Protein AF-A0ABD7RRU5-F1 (afdb_monomer_lite)

Sequence (167 aa):
MVRRRTTARHHHCAGQGCRAPRADAMKLEQVRALLPEQIQEIAEAIGLPATQRLVQELGGTTWPVSKGVRRLGIIRHEALKEVIGETAAQIMAERWGNETLYIAKCDAPLRRLRDLEIHRQFEQAVREGVSANTVVSELARAYKLSDRWVWVILKQPLDTSTGDLFS

InterPro domains:
  IPR009057 Homedomain-like superfamily [SSF46689] (35-156)
  IPR014875 Mor transcription activator [PF08765] (54-156)

Secondary structure (DSSP, 8-state):
----------------------GGG--GGGGGGGS-HHHHHHHHHH-HHHHHHHHHHHTTEEEE---S-SHHHHHHHHHHHHHH-HHHHHHHHHHHTT-EEEE---HHHHHHHHHHHHHHHHHHHHHTT--HHHHHHHHHHHHT--HHHHHHHHHS-----------

Radius of gyration: 22.95 Å; chains: 1; bounding box: 51×51×84 Å

Structure (mmCIF, N/CA/C/O backbone):
data_AF-A0ABD7RRU5-F1
#
_entry.id   AF-A0ABD7RRU5-F1
#
loop_
_atom_site.group_PDB
_atom_site.id
_atom_site.type_symbol
_atom_site.label_atom_id
_atom_site.label_alt_id
_atom_site.label_comp_id
_atom_site.label_asym_id
_atom_site.label_entity_id
_atom_site.label_seq_id
_atom_site.pdbx_PDB_ins_code
_atom_site.Cartn_x
_atom_site.Cartn_y
_atom_site.Cartn_z
_atom_site.occupancy
_atom_site.B_iso_or_equiv
_atom_site.auth_seq_id
_atom_site.auth_comp_id
_atom_site.auth_asym_id
_atom_site.auth_atom_id
_atom_site.pdbx_PDB_model_num
ATOM 1 N N . MET A 1 1 ? -33.162 28.172 53.593 1.00 40.00 1 MET A N 1
ATOM 2 C CA . MET A 1 1 ? -32.967 26.852 52.953 1.00 40.00 1 MET A CA 1
ATOM 3 C C . MET A 1 1 ? -33.211 27.004 51.451 1.00 40.00 1 MET A C 1
ATOM 5 O O . MET A 1 1 ? -34.334 26.858 51.000 1.00 40.00 1 MET A O 1
ATOM 9 N N . VAL A 1 2 ? -32.192 27.404 50.682 1.00 37.09 2 VAL A N 1
ATOM 10 C CA . VAL A 1 2 ? -32.310 27.638 49.228 1.00 37.09 2 VAL A CA 1
ATOM 11 C C . VAL A 1 2 ? -31.345 26.689 48.530 1.00 37.09 2 VAL A C 1
ATOM 13 O O . VAL A 1 2 ? -30.127 26.834 48.631 1.00 37.09 2 VAL A O 1
ATOM 16 N N . ARG A 1 3 ? -31.902 25.653 47.894 1.00 32.94 3 ARG A N 1
ATOM 17 C CA . ARG A 1 3 ? -31.150 24.635 47.155 1.00 32.94 3 ARG A CA 1
ATOM 18 C C . ARG A 1 3 ? -30.558 25.272 45.897 1.00 32.94 3 ARG A C 1
ATOM 20 O O . ARG A 1 3 ? -31.293 25.658 44.992 1.00 32.94 3 ARG A O 1
ATOM 27 N N . ARG A 1 4 ? -29.229 25.374 45.849 1.00 31.41 4 ARG A N 1
ATOM 28 C CA . ARG A 1 4 ? -28.479 25.739 44.641 1.00 31.41 4 ARG A CA 1
ATOM 29 C C . ARG A 1 4 ? -28.692 24.636 43.600 1.00 31.41 4 ARG A C 1
ATOM 31 O O . ARG A 1 4 ? -28.315 23.494 43.840 1.00 31.41 4 ARG A O 1
ATOM 38 N N . ARG A 1 5 ? -29.314 24.966 42.464 1.00 35.75 5 ARG A N 1
ATOM 39 C CA . ARG A 1 5 ? -29.303 24.110 41.270 1.00 35.75 5 ARG A CA 1
ATOM 40 C C . ARG A 1 5 ? -27.914 24.218 40.651 1.00 35.75 5 ARG A C 1
ATOM 42 O O . ARG A 1 5 ? -27.579 25.228 40.042 1.00 35.75 5 ARG A O 1
ATOM 49 N N . THR A 1 6 ? -27.099 23.198 40.868 1.00 37.38 6 THR A N 1
ATOM 50 C CA . THR A 1 6 ? -25.838 22.973 40.167 1.00 37.38 6 THR A CA 1
ATOM 51 C C . THR A 1 6 ? -26.157 22.695 38.701 1.00 37.38 6 THR A C 1
ATOM 53 O O . THR A 1 6 ? -26.713 21.655 38.358 1.00 37.38 6 THR A O 1
ATOM 56 N N . THR A 1 7 ? -25.850 23.650 37.829 1.00 37.34 7 THR A N 1
ATOM 57 C CA . THR A 1 7 ? -25.844 23.453 36.382 1.00 37.34 7 THR A CA 1
ATOM 58 C C . THR A 1 7 ? -24.715 22.486 36.034 1.00 37.34 7 THR A C 1
ATOM 60 O O . THR A 1 7 ? -23.536 22.771 36.252 1.00 37.34 7 THR A O 1
ATOM 63 N N . ALA A 1 8 ? -25.087 21.306 35.537 1.00 36.00 8 ALA A N 1
ATOM 64 C CA . ALA A 1 8 ? -24.157 20.336 34.984 1.00 36.00 8 ALA A CA 1
ATOM 65 C C . ALA A 1 8 ? -23.438 20.978 33.792 1.00 36.00 8 ALA A C 1
ATOM 67 O O . ALA A 1 8 ? -24.061 21.361 32.801 1.00 36.00 8 ALA A O 1
ATOM 68 N N . ARG A 1 9 ? -22.119 21.140 33.915 1.00 33.50 9 ARG A N 1
ATOM 69 C CA . ARG A 1 9 ? -21.259 21.586 32.822 1.00 33.50 9 ARG A CA 1
ATOM 70 C C . ARG A 1 9 ? -21.271 20.507 31.747 1.00 33.50 9 ARG A C 1
ATOM 72 O O . ARG A 1 9 ? -20.725 19.425 31.940 1.00 33.50 9 ARG A O 1
ATOM 79 N N . HIS A 1 10 ? -21.882 20.811 30.610 1.00 35.06 10 HIS A N 1
ATOM 80 C CA . HIS A 1 10 ? -21.572 20.121 29.370 1.00 35.06 10 HIS A CA 1
ATOM 81 C C . HIS A 1 10 ? -20.102 20.384 29.046 1.00 35.06 10 HIS A C 1
ATOM 83 O O . HIS A 1 10 ? -19.723 21.492 28.670 1.00 35.06 10 HIS A O 1
ATOM 89 N N . HIS A 1 11 ? -19.267 19.364 29.228 1.00 37.94 11 HIS A N 1
ATOM 90 C CA . HIS A 1 11 ? -17.932 19.342 28.656 1.00 37.94 11 HIS A CA 1
ATOM 91 C C . HIS A 1 11 ? -18.083 19.211 27.140 1.00 37.94 11 HIS A C 1
ATOM 93 O O . HIS A 1 11 ? -18.199 18.121 26.589 1.00 37.94 11 HIS A O 1
ATOM 99 N N . HIS A 1 12 ? -18.142 20.361 26.475 1.00 33.34 12 HIS A N 1
ATOM 100 C CA . HIS A 1 12 ? -17.965 20.478 25.039 1.00 33.34 12 HIS A CA 1
ATOM 101 C C . HIS A 1 12 ? -16.474 20.234 24.762 1.00 33.34 12 HIS A C 1
ATOM 103 O O . HIS A 1 12 ? -15.649 21.137 24.888 1.00 33.34 12 HIS A O 1
ATOM 109 N N . CYS A 1 13 ? -16.110 18.976 24.505 1.00 32.78 13 CYS A N 1
ATOM 110 C CA . CYS A 1 13 ? -14.761 18.602 24.094 1.00 32.78 13 CYS A CA 1
ATOM 111 C C . CYS A 1 13 ? -14.598 19.004 22.623 1.00 32.78 13 CYS A C 1
ATOM 113 O O . CYS A 1 13 ? -14.996 18.292 21.702 1.00 32.78 13 CYS A O 1
ATOM 115 N N . ALA A 1 14 ? -14.124 20.229 22.418 1.00 39.53 14 ALA A N 1
ATOM 116 C CA . ALA A 1 14 ? -13.869 20.795 21.109 1.00 39.53 14 ALA A CA 1
ATOM 117 C C . ALA A 1 14 ? -12.638 20.132 20.466 1.00 39.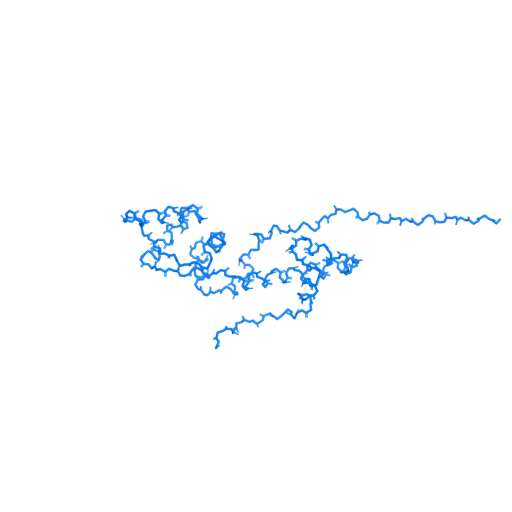53 14 ALA A C 1
ATOM 119 O O . ALA A 1 14 ? -11.503 20.389 20.852 1.00 39.53 14 ALA A O 1
ATOM 120 N N . GLY A 1 15 ? -12.881 19.315 19.441 1.00 40.75 15 GLY A N 1
ATOM 121 C CA . GLY A 1 15 ? -12.378 19.615 18.099 1.00 40.75 15 GLY A CA 1
ATOM 122 C C . GLY A 1 15 ? -10.865 19.704 17.881 1.00 40.75 15 GLY A C 1
ATOM 123 O O . GLY A 1 15 ? -10.432 20.570 17.127 1.00 40.75 15 GLY A O 1
ATOM 124 N N . GLN A 1 16 ? -10.065 18.797 18.440 1.00 45.31 16 GLN A N 1
ATOM 125 C CA . GLN A 1 16 ? -8.764 18.467 17.846 1.00 45.31 16 GLN A CA 1
ATOM 126 C C . GLN A 1 16 ? -8.907 17.127 17.147 1.00 45.31 16 GLN A C 1
ATOM 128 O O . GLN A 1 16 ? -8.810 16.062 17.744 1.00 45.31 16 GLN A O 1
ATOM 133 N N . GLY A 1 17 ? -9.290 17.227 15.874 1.00 38.09 17 GLY A N 1
ATOM 134 C CA . GLY A 1 17 ? -9.669 16.097 15.053 1.00 38.09 17 GLY A CA 1
ATOM 135 C C . GLY A 1 17 ? -8.588 15.029 15.034 1.00 38.09 17 GLY A C 1
ATOM 136 O O . GLY A 1 17 ? -7.445 15.296 14.658 1.00 38.09 17 GLY A O 1
ATOM 137 N N . CYS A 1 18 ? -9.005 13.797 15.315 1.00 42.09 18 CYS A N 1
ATOM 138 C CA . CYS A 1 18 ? -8.445 12.605 14.705 1.00 42.09 18 CYS A CA 1
ATOM 139 C C . CYS A 1 18 ? -8.578 12.775 13.186 1.00 42.09 18 CYS A C 1
ATOM 141 O O . CYS A 1 18 ? -9.507 12.282 12.546 1.00 42.09 18 CYS A O 1
ATOM 143 N N . ARG A 1 19 ? -7.699 13.590 12.597 1.00 41.44 19 ARG A N 1
ATOM 144 C CA . ARG A 1 19 ? -7.572 13.694 11.158 1.00 41.44 19 ARG A CA 1
ATOM 145 C C . ARG A 1 19 ? -7.051 12.335 10.751 1.00 41.44 19 ARG A C 1
ATOM 147 O O . ARG A 1 19 ? -5.881 12.039 10.980 1.00 41.44 19 ARG A O 1
ATOM 154 N N . ALA A 1 20 ? -7.935 11.516 10.189 1.00 40.22 20 ALA A N 1
ATOM 155 C CA . ALA A 1 20 ? -7.522 10.326 9.478 1.00 40.22 20 ALA A CA 1
ATOM 156 C C . ALA A 1 20 ? -6.349 10.749 8.581 1.00 40.22 20 ALA A C 1
ATOM 158 O O . ALA A 1 20 ? -6.526 11.690 7.786 1.00 40.22 20 ALA A O 1
ATOM 159 N N . PRO A 1 21 ? -5.146 10.158 8.708 1.00 44.34 21 PRO A N 1
ATOM 160 C CA . PRO A 1 21 ? -4.208 10.268 7.607 1.00 44.34 21 PRO A CA 1
ATOM 161 C C . PRO A 1 21 ? -5.003 9.839 6.372 1.00 44.34 21 PRO A C 1
ATOM 163 O O . PRO A 1 21 ? -5.744 8.854 6.445 1.00 44.34 21 PRO A O 1
ATOM 166 N N . ARG A 1 22 ? -4.964 10.628 5.283 1.00 42.84 22 ARG A N 1
ATOM 167 C CA . ARG A 1 22 ? -5.560 10.196 4.006 1.00 42.84 22 ARG A CA 1
ATOM 168 C C . ARG A 1 22 ? -5.153 8.738 3.850 1.00 42.84 22 ARG A C 1
ATOM 170 O O . ARG A 1 22 ? -3.959 8.455 3.926 1.00 42.84 22 ARG A O 1
ATOM 177 N N . ALA A 1 23 ? -6.131 7.844 3.720 1.00 42.59 23 ALA A N 1
ATOM 178 C CA . ALA A 1 23 ? -5.915 6.398 3.679 1.00 42.59 23 ALA A CA 1
ATOM 179 C C . ALA A 1 23 ? -4.875 5.976 2.611 1.00 42.59 23 ALA A C 1
ATOM 181 O O . ALA A 1 23 ? -4.367 4.862 2.639 1.00 42.59 23 ALA A O 1
ATOM 182 N N . ASP A 1 24 ? -4.506 6.907 1.732 1.00 46.78 24 ASP A N 1
ATOM 183 C CA . ASP A 1 24 ? -3.545 6.797 0.642 1.00 46.78 24 ASP A CA 1
ATOM 184 C C . ASP A 1 24 ? -2.070 7.011 1.052 1.00 46.78 24 ASP A C 1
ATOM 186 O O . ASP A 1 24 ? -1.176 6.827 0.228 1.00 46.78 24 ASP A O 1
ATOM 190 N N . ALA A 1 25 ? -1.788 7.402 2.303 1.00 48.09 25 ALA A N 1
ATOM 191 C CA . ALA A 1 25 ? -0.435 7.667 2.814 1.00 48.09 25 ALA A CA 1
ATOM 192 C C . ALA A 1 25 ? -0.023 6.712 3.949 1.00 48.09 25 ALA A C 1
ATOM 194 O O . ALA A 1 25 ? 0.690 7.104 4.875 1.00 48.09 25 ALA A O 1
ATOM 195 N N . MET A 1 26 ? -0.463 5.452 3.894 1.00 54.47 26 MET A N 1
ATOM 196 C CA . MET A 1 26 ? 0.204 4.394 4.652 1.00 54.47 26 MET A CA 1
ATOM 197 C C . MET A 1 26 ? 1.613 4.235 4.095 1.00 54.47 26 MET A C 1
ATOM 199 O O . MET A 1 26 ? 1.805 3.716 2.999 1.00 54.47 26 MET A O 1
ATOM 203 N N . LYS A 1 27 ? 2.584 4.753 4.846 1.00 64.94 27 LYS A N 1
ATOM 204 C CA . LYS A 1 27 ? 3.993 4.762 4.478 1.00 64.94 27 LYS A CA 1
ATOM 205 C C . LYS A 1 27 ? 4.454 3.329 4.278 1.00 64.94 27 LYS A C 1
ATOM 207 O O . LYS A 1 27 ? 4.651 2.608 5.254 1.00 64.94 27 LYS A O 1
ATOM 212 N N . LEU A 1 28 ? 4.680 2.951 3.022 1.00 67.12 28 LEU A N 1
ATOM 213 C CA . LEU A 1 28 ? 5.275 1.668 2.639 1.00 67.12 28 LEU A CA 1
ATOM 214 C C . LEU A 1 28 ? 6.546 1.360 3.465 1.00 67.12 28 LEU A C 1
ATOM 216 O O . LEU A 1 28 ? 6.848 0.209 3.759 1.00 67.12 28 LEU A O 1
ATOM 220 N N . GLU A 1 29 ? 7.234 2.415 3.918 1.00 69.00 29 GLU A N 1
ATOM 221 C CA . GLU A 1 29 ? 8.364 2.388 4.853 1.00 69.00 29 GLU A CA 1
ATOM 222 C C . GLU A 1 29 ? 8.101 1.562 6.124 1.00 69.00 29 GLU A C 1
ATOM 224 O O . GLU A 1 29 ? 8.961 0.794 6.542 1.00 69.00 29 GLU A O 1
ATOM 229 N N . GLN A 1 30 ? 6.914 1.683 6.725 1.00 67.31 30 GLN A N 1
ATOM 230 C CA . GLN A 1 30 ? 6.574 1.032 7.996 1.00 67.31 30 GLN A CA 1
ATOM 231 C C . GLN A 1 30 ? 6.362 -0.481 7.854 1.00 67.31 30 GLN A C 1
ATOM 233 O O . GLN A 1 30 ? 6.425 -1.201 8.845 1.00 67.31 30 GLN A O 1
ATOM 238 N N . VAL A 1 31 ? 6.135 -0.967 6.629 1.00 67.44 31 VAL A N 1
ATOM 239 C CA . VAL A 1 31 ? 5.947 -2.395 6.325 1.00 67.44 31 VAL A CA 1
ATOM 240 C C . VAL A 1 31 ? 6.941 -2.951 5.354 1.00 67.44 31 VAL A C 1
ATOM 242 O O . VAL A 1 31 ? 6.705 -4.036 4.842 1.00 67.44 31 VAL A O 1
ATOM 245 N N . ARG A 1 32 ? 8.070 -2.283 5.123 1.00 73.25 32 ARG A N 1
ATOM 246 C CA . ARG A 1 32 ? 9.076 -2.803 4.196 1.00 73.25 32 ARG A CA 1
ATOM 247 C C . ARG A 1 32 ? 9.391 -4.282 4.455 1.00 73.25 32 ARG A C 1
ATOM 249 O O . ARG A 1 32 ? 9.412 -5.051 3.507 1.00 73.25 32 ARG A O 1
ATOM 256 N N . ALA A 1 33 ? 9.504 -4.680 5.723 1.00 75.31 33 ALA A N 1
ATOM 257 C CA . ALA A 1 33 ? 9.756 -6.065 6.129 1.00 75.31 33 ALA A CA 1
ATOM 258 C C . ALA A 1 33 ? 8.603 -7.056 5.850 1.00 75.31 33 ALA A C 1
ATOM 260 O O . ALA A 1 33 ? 8.838 -8.257 5.814 1.00 75.31 33 ALA A O 1
ATOM 261 N N . LEU A 1 34 ? 7.369 -6.578 5.666 1.00 72.81 34 LEU A N 1
ATOM 262 C CA . LEU A 1 34 ? 6.196 -7.394 5.324 1.00 72.81 34 LEU A CA 1
ATOM 263 C C . LEU A 1 34 ? 5.897 -7.398 3.817 1.00 72.81 34 LEU A C 1
ATOM 265 O O . LEU A 1 34 ? 4.961 -8.068 3.380 1.00 72.81 34 LEU A O 1
ATOM 269 N N . LEU A 1 35 ? 6.622 -6.611 3.017 1.00 79.94 35 LEU A N 1
ATOM 270 C CA . LEU A 1 35 ? 6.425 -6.594 1.571 1.00 79.94 35 LEU A CA 1
ATOM 271 C C . LEU A 1 35 ? 7.002 -7.868 0.945 1.00 79.94 35 LEU A C 1
ATOM 273 O O . LEU A 1 35 ? 7.997 -8.394 1.442 1.00 79.94 35 LEU A O 1
ATOM 277 N N . PRO A 1 36 ? 6.447 -8.329 -0.185 1.00 84.12 36 PRO A N 1
ATOM 278 C CA . PRO A 1 36 ? 7.098 -9.348 -0.999 1.00 84.12 36 PRO A CA 1
ATOM 279 C C . PRO A 1 36 ? 8.514 -8.913 -1.392 1.00 84.12 36 PRO A C 1
ATOM 281 O O . PRO A 1 36 ? 8.727 -7.734 -1.682 1.00 84.12 36 PRO A O 1
ATOM 284 N N . GLU A 1 37 ? 9.448 -9.860 -1.452 1.00 86.00 37 GLU A N 1
ATOM 285 C CA . GLU A 1 37 ? 10.869 -9.627 -1.760 1.00 86.00 37 GLU A CA 1
ATOM 286 C C . GLU A 1 37 ? 11.064 -8.744 -3.003 1.00 86.00 37 GLU A C 1
ATOM 288 O O . GLU A 1 37 ? 11.706 -7.702 -2.926 1.00 86.00 37 GLU A O 1
ATOM 293 N N . GLN A 1 38 ? 10.363 -9.050 -4.098 1.00 88.50 38 GLN A N 1
ATOM 294 C CA . GLN A 1 38 ? 10.397 -8.255 -5.331 1.00 88.50 38 GLN A CA 1
ATOM 295 C C . GLN A 1 38 ? 10.028 -6.772 -5.124 1.00 88.50 38 GLN A C 1
ATOM 297 O O . GLN A 1 38 ? 10.602 -5.885 -5.752 1.00 88.50 38 GLN A O 1
ATOM 302 N N . ILE A 1 39 ? 9.071 -6.466 -4.243 1.00 89.06 39 ILE A N 1
ATOM 303 C CA . ILE A 1 39 ? 8.693 -5.077 -3.943 1.00 89.06 39 ILE A CA 1
ATOM 304 C C . ILE A 1 39 ? 9.745 -4.409 -3.051 1.00 89.06 39 ILE A C 1
ATOM 306 O O . ILE A 1 39 ? 9.964 -3.203 -3.178 1.00 89.06 39 ILE A O 1
ATOM 310 N N . GLN A 1 40 ? 10.418 -5.166 -2.180 1.00 89.81 40 GLN A N 1
ATOM 311 C CA . GLN A 1 40 ? 11.545 -4.654 -1.396 1.00 89.81 40 GLN A CA 1
ATOM 312 C C . GLN A 1 40 ? 12.727 -4.289 -2.303 1.00 89.81 40 GLN A C 1
ATOM 314 O O . GLN A 1 40 ? 13.267 -3.194 -2.166 1.00 89.81 40 GLN A O 1
ATOM 319 N N . GLU A 1 41 ? 13.060 -5.137 -3.279 1.00 90.94 41 GLU A N 1
ATOM 320 C CA . GLU A 1 41 ? 14.107 -4.864 -4.274 1.00 90.94 41 GLU A CA 1
ATOM 321 C C . GLU A 1 41 ? 13.797 -3.619 -5.114 1.00 90.94 41 GLU A C 1
ATOM 323 O O . GLU A 1 41 ? 14.660 -2.765 -5.338 1.00 90.94 41 GLU A O 1
ATOM 328 N N . ILE A 1 42 ? 12.541 -3.469 -5.551 1.00 91.06 42 ILE A N 1
ATOM 329 C CA . ILE A 1 42 ? 12.099 -2.265 -6.261 1.00 91.06 42 ILE A CA 1
ATOM 330 C C . ILE A 1 42 ? 12.229 -1.043 -5.341 1.00 91.06 42 ILE A C 1
ATOM 332 O O . ILE A 1 42 ? 12.797 -0.032 -5.756 1.00 91.06 42 ILE A O 1
ATOM 336 N N . ALA A 1 43 ? 11.798 -1.136 -4.080 1.00 91.25 43 ALA A N 1
ATOM 337 C CA . ALA A 1 43 ? 11.935 -0.054 -3.105 1.00 91.25 43 ALA A CA 1
ATOM 338 C C . ALA A 1 43 ? 13.385 0.367 -2.856 1.00 91.25 43 ALA A C 1
ATOM 340 O O . ALA A 1 43 ? 13.646 1.559 -2.686 1.00 91.25 43 ALA A O 1
ATOM 341 N N . GLU A 1 44 ? 14.320 -0.577 -2.866 1.00 91.69 44 GLU A N 1
ATOM 342 C CA . GLU A 1 44 ? 15.754 -0.300 -2.781 1.00 91.69 44 GLU A CA 1
ATOM 343 C C . GLU A 1 44 ? 16.293 0.401 -4.025 1.00 91.69 44 GLU A C 1
ATOM 345 O O . GLU A 1 44 ? 17.155 1.272 -3.915 1.00 91.69 44 G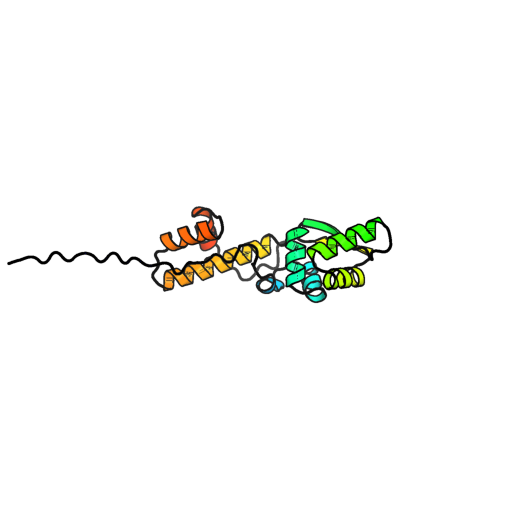LU A O 1
ATOM 350 N N . ALA A 1 45 ? 15.781 0.050 -5.204 1.00 92.69 45 ALA A N 1
ATOM 351 C CA . ALA A 1 45 ? 16.241 0.613 -6.465 1.00 92.69 45 ALA A CA 1
ATOM 352 C C . ALA A 1 45 ? 15.701 2.026 -6.725 1.00 92.69 45 ALA A C 1
ATOM 354 O O . ALA A 1 45 ? 16.473 2.924 -7.053 1.00 92.69 45 ALA A O 1
ATOM 355 N N . ILE A 1 46 ? 14.384 2.226 -6.611 1.00 92.00 46 ILE A N 1
ATOM 356 C CA . ILE A 1 46 ? 13.712 3.472 -7.026 1.00 92.00 46 ILE A CA 1
ATOM 357 C C . ILE A 1 46 ? 13.250 4.342 -5.855 1.00 92.00 46 ILE A C 1
ATOM 359 O O . ILE A 1 46 ? 12.740 5.446 -6.055 1.00 92.00 46 ILE A O 1
ATOM 363 N N . GLY A 1 47 ? 13.411 3.848 -4.628 1.00 89.81 47 GLY A N 1
ATOM 364 C CA . GLY A 1 47 ? 12.944 4.498 -3.414 1.00 89.81 47 GLY A CA 1
ATOM 365 C C . GLY A 1 47 ? 11.497 4.154 -3.053 1.00 89.81 47 GLY A C 1
ATOM 366 O O . GLY A 1 47 ? 10.638 3.854 -3.891 1.00 89.81 47 GLY A O 1
ATOM 367 N N . LEU A 1 48 ? 11.206 4.252 -1.756 1.00 86.81 48 LEU A N 1
ATOM 368 C CA . LEU A 1 48 ? 9.891 3.957 -1.178 1.00 86.81 48 LEU A CA 1
ATOM 369 C C . LEU A 1 48 ? 8.758 4.844 -1.736 1.00 86.81 48 LEU A C 1
ATOM 371 O O . LEU A 1 48 ? 7.703 4.292 -2.052 1.00 86.81 48 LEU A O 1
ATOM 375 N N . PRO A 1 49 ? 8.931 6.167 -1.952 1.00 86.19 49 PRO A N 1
ATOM 376 C CA . PRO A 1 49 ? 7.852 7.010 -2.477 1.00 86.19 49 PRO A CA 1
ATOM 377 C C . PRO A 1 49 ? 7.433 6.667 -3.913 1.00 86.19 49 PRO A C 1
ATOM 379 O O . PRO A 1 49 ? 6.261 6.792 -4.266 1.00 86.19 49 PRO A O 1
ATOM 382 N N . ALA A 1 50 ? 8.384 6.262 -4.757 1.00 89.00 50 ALA A N 1
ATOM 383 C CA . ALA A 1 50 ? 8.104 5.841 -6.127 1.00 89.00 50 ALA A CA 1
ATOM 384 C C . ALA A 1 50 ? 7.467 4.445 -6.148 1.00 89.00 50 ALA A C 1
ATOM 386 O O . ALA A 1 50 ? 6.477 4.227 -6.840 1.00 89.00 50 ALA A O 1
ATOM 387 N N . THR A 1 51 ? 7.961 3.536 -5.305 1.00 90.00 51 THR A N 1
ATOM 388 C CA . THR A 1 51 ? 7.402 2.184 -5.153 1.00 90.00 51 THR A CA 1
ATOM 389 C C . THR A 1 51 ? 5.971 2.209 -4.631 1.00 90.00 51 THR A C 1
ATOM 391 O O . THR A 1 51 ? 5.131 1.446 -5.094 1.00 90.00 51 THR A O 1
ATOM 394 N N . GLN A 1 52 ? 5.651 3.123 -3.713 1.00 87.12 52 GLN A 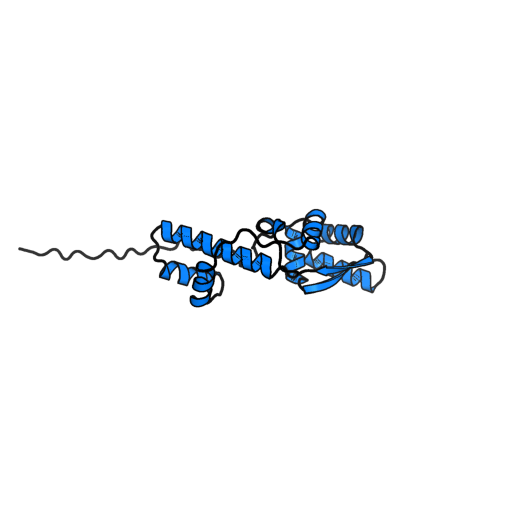N 1
ATOM 395 C CA . GLN A 1 52 ? 4.283 3.282 -3.231 1.00 87.12 52 GLN A CA 1
ATOM 396 C C . GLN A 1 52 ? 3.327 3.661 -4.370 1.00 87.12 52 GLN A C 1
ATOM 398 O O . GLN A 1 52 ? 2.276 3.042 -4.502 1.00 87.12 52 GLN A O 1
ATOM 403 N N . ARG A 1 53 ? 3.711 4.620 -5.224 1.00 87.88 53 ARG A N 1
ATOM 404 C CA . ARG A 1 53 ? 2.924 4.997 -6.411 1.00 87.88 53 ARG A CA 1
ATOM 405 C C . ARG A 1 53 ? 2.806 3.843 -7.405 1.00 87.88 53 ARG A C 1
ATOM 407 O O . ARG A 1 53 ? 1.724 3.597 -7.924 1.00 87.88 53 ARG A O 1
ATOM 414 N N . LEU A 1 54 ? 3.890 3.091 -7.604 1.00 89.81 54 LEU A N 1
ATOM 415 C CA . LEU A 1 54 ? 3.897 1.907 -8.461 1.00 89.81 54 LEU A CA 1
ATOM 416 C C . LEU A 1 54 ? 2.859 0.872 -8.012 1.00 89.81 54 LEU A C 1
ATOM 418 O O . LEU A 1 54 ? 2.064 0.403 -8.819 1.00 89.81 54 LEU A O 1
ATOM 422 N N . VAL A 1 55 ? 2.857 0.528 -6.724 1.00 89.00 55 VAL A N 1
ATOM 423 C CA . VAL A 1 55 ? 1.928 -0.455 -6.151 1.00 89.00 55 VAL A CA 1
ATOM 424 C C . VAL A 1 55 ? 0.487 0.063 -6.167 1.00 89.00 55 VAL A C 1
ATOM 426 O O . VAL A 1 55 ? -0.430 -0.719 -6.396 1.00 89.00 55 VAL A O 1
ATOM 429 N N . GLN A 1 56 ? 0.275 1.364 -5.951 1.00 84.62 56 GLN A N 1
ATOM 430 C CA . GLN A 1 56 ? -1.059 1.973 -5.971 1.00 84.62 56 GLN A CA 1
ATOM 431 C C . GLN A 1 56 ? -1.707 1.927 -7.358 1.00 84.62 56 GLN A C 1
ATOM 433 O O . GLN A 1 56 ? -2.871 1.551 -7.464 1.00 84.62 56 GLN A O 1
ATOM 438 N N . GLU A 1 57 ? -0.956 2.268 -8.405 1.00 87.06 57 GLU A N 1
ATOM 439 C CA . GLU A 1 57 ? -1.501 2.379 -9.763 1.00 87.06 57 GLU A CA 1
ATOM 440 C C . GLU A 1 57 ? -1.421 1.063 -10.549 1.00 87.06 57 GLU A C 1
ATOM 442 O O . GLU A 1 57 ? -2.326 0.733 -11.313 1.00 87.06 57 GLU A O 1
ATOM 447 N N . LEU A 1 58 ? -0.345 0.289 -10.368 1.00 88.00 58 LEU A N 1
ATOM 448 C CA . LEU A 1 58 ? -0.065 -0.919 -11.153 1.00 88.00 58 LEU A CA 1
ATOM 449 C C . LEU A 1 58 ? -0.134 -2.213 -10.327 1.00 88.00 58 LEU A C 1
ATOM 451 O O . LEU A 1 58 ? 0.122 -3.296 -10.857 1.00 88.00 58 LEU A O 1
ATOM 455 N N . GLY A 1 59 ? -0.498 -2.143 -9.045 1.00 88.50 59 GLY A N 1
ATOM 456 C CA . GLY A 1 59 ? -0.636 -3.313 -8.180 1.00 88.50 59 GLY A CA 1
ATOM 457 C C . GLY A 1 59 ? -1.655 -4.333 -8.698 1.00 88.50 59 GLY A C 1
ATOM 458 O O . GLY A 1 59 ? -2.791 -4.004 -9.032 1.00 88.50 59 GLY A O 1
ATOM 459 N N . GLY A 1 60 ? -1.260 -5.604 -8.727 1.00 86.44 60 GLY A N 1
ATOM 460 C CA . GLY A 1 60 ? -2.047 -6.709 -9.279 1.00 86.44 60 GLY A CA 1
ATOM 461 C C . GLY A 1 60 ? -1.926 -6.860 -10.797 1.00 86.44 60 GLY A C 1
ATOM 462 O O . GLY A 1 60 ? -2.642 -7.673 -11.379 1.00 86.44 60 GLY A O 1
ATOM 463 N N . THR A 1 61 ? -1.034 -6.103 -11.444 1.00 87.50 61 THR A N 1
ATOM 464 C CA . THR A 1 61 ? -0.810 -6.177 -12.891 1.00 87.50 61 THR A CA 1
ATOM 465 C C . THR A 1 61 ? 0.559 -6.754 -13.226 1.00 87.50 61 THR A C 1
ATOM 467 O O . THR A 1 61 ? 1.488 -6.757 -12.420 1.00 87.50 61 THR A O 1
ATOM 470 N N . THR A 1 62 ? 0.674 -7.267 -14.447 1.00 89.12 62 THR A N 1
ATOM 471 C CA . THR A 1 62 ? 1.946 -7.703 -15.017 1.00 89.12 62 THR A CA 1
ATOM 472 C C . THR A 1 62 ? 2.453 -6.615 -15.955 1.00 89.12 62 THR A C 1
ATOM 474 O O . THR A 1 62 ? 1.798 -6.300 -16.950 1.00 89.12 62 THR A O 1
ATOM 477 N N . TRP A 1 63 ? 3.609 -6.035 -15.641 1.00 88.19 63 TRP A N 1
ATOM 478 C CA . TRP A 1 63 ? 4.177 -4.899 -16.351 1.00 88.19 63 TRP A CA 1
ATOM 479 C C . TRP A 1 63 ? 5.434 -5.289 -17.147 1.00 88.19 63 TRP A C 1
ATOM 481 O O . TRP A 1 63 ? 6.468 -5.616 -16.558 1.00 88.19 63 TRP A O 1
ATOM 491 N N . PRO A 1 64 ? 5.393 -5.242 -18.491 1.00 87.19 64 PRO A N 1
ATOM 492 C CA . PRO A 1 64 ? 6.570 -5.466 -19.325 1.00 87.19 64 PRO A CA 1
ATOM 493 C C . PRO A 1 64 ? 7.480 -4.232 -19.315 1.00 87.19 64 PRO A C 1
ATOM 495 O O . PRO A 1 64 ? 7.240 -3.245 -20.027 1.00 87.19 64 PRO A O 1
ATOM 498 N N . VAL A 1 65 ? 8.553 -4.300 -18.529 1.00 86.12 65 VAL A N 1
ATOM 499 C CA . VAL A 1 65 ? 9.525 -3.216 -18.391 1.00 86.12 65 VAL A CA 1
ATOM 500 C C . VAL A 1 65 ? 10.322 -3.099 -19.686 1.00 86.12 65 VAL A C 1
ATOM 502 O O . VAL A 1 65 ? 11.027 -4.009 -20.123 1.00 86.12 65 VAL A O 1
ATOM 505 N N . SER A 1 66 ? 10.177 -1.952 -20.344 1.00 83.19 66 SER A N 1
ATOM 506 C CA . SER A 1 66 ? 10.731 -1.706 -21.672 1.00 83.19 66 SER A CA 1
ATOM 507 C C . SER A 1 66 ? 11.780 -0.599 -21.622 1.00 83.19 66 SER A C 1
ATOM 509 O O . SER A 1 66 ? 11.537 0.449 -21.033 1.00 83.19 66 SER A O 1
ATOM 511 N N . LYS A 1 67 ? 12.900 -0.782 -22.332 1.00 80.75 67 LYS A N 1
ATOM 512 C CA . LYS A 1 67 ? 13.971 0.229 -22.476 1.00 80.75 67 LYS A CA 1
ATOM 513 C C . LYS A 1 67 ? 13.618 1.411 -23.395 1.00 80.75 67 LYS A C 1
ATOM 515 O O . LYS A 1 67 ? 14.506 2.127 -23.830 1.00 80.75 67 LYS A O 1
ATOM 520 N N . GLY A 1 68 ? 12.354 1.560 -23.802 1.00 77.44 68 GLY A N 1
ATOM 521 C CA . GLY A 1 68 ? 11.945 2.655 -24.690 1.00 77.44 68 GLY A CA 1
ATOM 522 C C . GLY A 1 68 ? 12.506 2.607 -26.123 1.00 77.44 68 GLY A C 1
ATOM 523 O O . GLY A 1 68 ? 12.509 3.623 -26.798 1.00 77.44 68 GLY A O 1
ATOM 524 N N . VAL A 1 69 ? 12.986 1.460 -26.622 1.00 78.38 69 VAL A N 1
ATOM 525 C CA . VAL A 1 69 ? 13.632 1.395 -27.958 1.00 78.38 69 VAL A CA 1
ATOM 526 C C . VAL A 1 69 ? 12.627 1.181 -29.099 1.00 78.38 69 VAL A C 1
ATOM 528 O O . VAL A 1 69 ? 12.746 1.760 -30.173 1.00 78.38 69 VAL A O 1
ATOM 531 N N . ARG A 1 70 ? 11.621 0.322 -28.891 1.00 85.00 70 ARG A N 1
ATOM 532 C CA . ARG A 1 70 ? 10.571 0.029 -29.888 1.00 85.00 70 ARG A CA 1
ATOM 533 C C . ARG A 1 70 ? 9.346 0.898 -29.628 1.00 85.00 70 ARG A C 1
ATOM 535 O O . ARG A 1 70 ? 9.075 1.209 -28.476 1.00 85.00 70 ARG A O 1
ATOM 542 N N . ARG A 1 71 ? 8.531 1.179 -30.654 1.00 84.00 71 ARG A N 1
ATOM 543 C CA . ARG A 1 71 ? 7.318 2.025 -30.547 1.00 84.00 71 ARG A CA 1
ATOM 544 C C . ARG A 1 71 ? 6.434 1.696 -29.335 1.00 84.00 71 ARG A C 1
ATOM 546 O O . ARG A 1 71 ? 6.081 2.589 -28.578 1.00 84.00 71 ARG A O 1
ATOM 553 N N . LEU A 1 72 ? 6.122 0.416 -29.113 1.00 83.69 72 LEU A N 1
ATOM 554 C CA . LEU A 1 72 ? 5.319 -0.013 -27.958 1.00 83.69 72 LEU A CA 1
ATOM 555 C C . LEU A 1 72 ? 6.074 0.114 -26.622 1.00 83.69 72 LEU A C 1
ATOM 557 O O . LEU A 1 72 ? 5.469 0.379 -25.588 1.00 83.69 72 LEU A O 1
ATOM 561 N N . GLY A 1 73 ? 7.395 -0.058 -26.648 1.00 83.06 73 GLY A N 1
ATOM 562 C CA . GLY A 1 73 ? 8.258 0.131 -25.486 1.00 83.06 73 GLY A CA 1
ATOM 563 C C . GLY A 1 73 ? 8.394 1.597 -25.078 1.00 83.06 73 GLY A C 1
ATOM 564 O O . GLY A 1 73 ? 8.463 1.858 -23.886 1.00 83.06 73 GLY A O 1
ATOM 565 N N . ILE A 1 74 ? 8.379 2.535 -26.034 1.00 87.38 74 ILE A N 1
ATOM 566 C CA . ILE A 1 74 ? 8.349 3.984 -25.769 1.00 87.38 74 ILE A CA 1
ATOM 567 C C . ILE A 1 74 ? 7.072 4.336 -25.010 1.00 87.38 74 ILE A C 1
ATOM 569 O O . ILE A 1 74 ? 7.148 4.900 -23.930 1.00 87.38 74 ILE A O 1
ATOM 573 N N . ILE A 1 75 ? 5.910 3.920 -25.526 1.00 88.19 75 ILE A N 1
ATOM 574 C CA . ILE A 1 75 ? 4.606 4.211 -24.904 1.00 88.19 75 ILE A CA 1
ATOM 575 C C . ILE A 1 75 ? 4.552 3.691 -23.462 1.00 88.19 75 ILE A C 1
ATOM 577 O O . ILE A 1 75 ? 4.124 4.400 -22.560 1.00 88.19 75 ILE A O 1
ATOM 581 N N . ARG A 1 76 ? 5.013 2.457 -23.229 1.00 86.50 76 ARG A N 1
ATOM 582 C CA . ARG A 1 76 ? 5.054 1.873 -21.880 1.00 86.50 76 ARG A CA 1
ATOM 583 C C . ARG A 1 76 ? 6.041 2.585 -20.969 1.00 86.50 76 ARG A C 1
ATOM 585 O O . ARG A 1 76 ? 5.757 2.761 -19.794 1.00 86.50 76 ARG A O 1
ATOM 592 N N . HIS A 1 77 ? 7.200 2.965 -21.491 1.00 87.81 77 HIS A N 1
ATOM 593 C CA . HIS A 1 77 ? 8.190 3.678 -20.701 1.00 87.81 77 HIS A CA 1
ATOM 594 C C . HIS A 1 77 ? 7.666 5.060 -20.287 1.00 87.81 77 HIS A C 1
ATOM 596 O O . HIS A 1 77 ? 7.765 5.404 -19.116 1.00 87.81 77 HIS A O 1
ATOM 602 N N . GLU A 1 78 ? 7.005 5.786 -21.191 1.00 90.31 78 GLU A N 1
ATOM 603 C CA . GLU A 1 78 ? 6.326 7.051 -20.878 1.00 90.31 78 GLU A CA 1
ATOM 604 C C . GLU A 1 78 ? 5.199 6.874 -19.851 1.00 90.31 78 GLU A C 1
ATOM 606 O O . GLU A 1 78 ? 5.185 7.574 -18.843 1.00 90.31 78 GLU A O 1
ATOM 611 N N . ALA A 1 79 ? 4.336 5.865 -20.003 1.00 89.81 79 ALA A N 1
ATOM 612 C CA . ALA A 1 79 ? 3.309 5.567 -18.999 1.00 89.81 79 ALA A CA 1
ATOM 613 C C . ALA A 1 79 ? 3.913 5.249 -17.616 1.00 89.81 79 ALA A C 1
ATOM 615 O O . ALA A 1 79 ? 3.379 5.652 -16.585 1.00 89.81 79 ALA A O 1
ATOM 616 N N . LEU A 1 80 ? 5.058 4.557 -17.571 1.00 90.25 80 LEU A N 1
ATOM 617 C CA . LEU A 1 80 ? 5.760 4.299 -16.314 1.00 90.25 80 LEU A CA 1
ATOM 618 C C . LEU A 1 80 ? 6.279 5.607 -15.693 1.00 90.25 80 LEU A C 1
ATOM 620 O O . LEU A 1 80 ? 6.135 5.809 -14.488 1.00 90.25 80 LEU A O 1
ATOM 624 N N . LYS A 1 81 ? 6.834 6.520 -16.498 1.00 93.81 81 LYS A N 1
ATOM 625 C CA . LYS A 1 81 ? 7.299 7.835 -16.030 1.00 93.81 81 LYS A CA 1
ATOM 626 C C . LYS A 1 81 ? 6.175 8.674 -15.436 1.00 93.81 81 LYS A C 1
ATOM 628 O O . LYS A 1 81 ? 6.400 9.314 -14.412 1.00 93.81 81 LYS A O 1
ATOM 633 N N . GLU A 1 82 ? 4.980 8.646 -16.020 1.00 92.25 82 GLU A N 1
ATOM 634 C CA . GLU A 1 82 ? 3.815 9.361 -15.480 1.00 92.25 82 GLU A CA 1
ATOM 635 C C . GLU A 1 82 ? 3.444 8.878 -14.069 1.00 92.25 82 GLU A C 1
ATOM 637 O O . GLU A 1 82 ? 3.062 9.679 -13.216 1.00 92.25 82 GLU A O 1
ATOM 642 N N . VAL A 1 83 ? 3.627 7.584 -13.785 1.00 90.94 83 VAL A N 1
ATOM 643 C CA . VAL A 1 83 ? 3.310 6.987 -12.479 1.00 90.94 83 VAL A CA 1
ATOM 644 C C . VAL A 1 83 ? 4.419 7.241 -11.452 1.00 90.94 83 VAL A C 1
ATOM 646 O O . VAL A 1 83 ? 4.174 7.780 -10.366 1.00 90.94 83 VAL A O 1
ATOM 649 N N . ILE A 1 84 ? 5.659 6.845 -11.761 1.00 91.38 84 ILE A N 1
ATOM 650 C CA . ILE A 1 84 ? 6.756 6.805 -10.775 1.00 91.38 84 ILE A CA 1
ATOM 651 C C . ILE A 1 84 ? 7.773 7.943 -10.914 1.00 91.38 84 ILE A C 1
ATOM 653 O O . ILE A 1 84 ? 8.510 8.224 -9.965 1.00 91.38 84 ILE A O 1
ATOM 657 N N . GLY A 1 85 ? 7.727 8.693 -12.013 1.00 93.19 85 GLY A N 1
ATOM 658 C CA . GLY A 1 85 ? 8.666 9.761 -12.360 1.00 93.19 85 GLY A CA 1
ATOM 659 C C . GLY A 1 85 ? 9.811 9.282 -13.257 1.00 93.19 85 GLY A C 1
ATOM 660 O O . GLY A 1 85 ? 10.141 8.096 -13.281 1.00 93.19 85 GLY A O 1
ATOM 661 N N . GLU A 1 86 ? 10.443 10.227 -13.960 1.00 92.94 86 GLU A N 1
ATOM 662 C CA . GLU A 1 86 ? 11.525 9.983 -14.932 1.00 92.94 86 GLU A CA 1
ATOM 663 C C . GLU A 1 86 ? 12.665 9.139 -14.350 1.00 92.94 86 GLU A C 1
ATOM 665 O O . GLU A 1 86 ? 12.957 8.055 -14.845 1.00 92.94 86 GLU A O 1
ATOM 670 N N . THR A 1 87 ? 13.271 9.596 -13.250 1.00 93.06 87 THR A N 1
ATOM 671 C CA . THR A 1 87 ? 14.437 8.937 -12.644 1.00 93.06 87 THR A CA 1
ATOM 672 C C . THR A 1 87 ? 14.131 7.504 -12.210 1.00 93.06 87 THR A C 1
ATOM 674 O O . THR A 1 87 ? 14.919 6.595 -12.454 1.00 93.06 87 THR A O 1
ATOM 677 N N . ALA A 1 88 ? 12.966 7.280 -11.599 1.00 92.50 88 ALA A N 1
ATOM 678 C CA . ALA A 1 88 ? 12.551 5.956 -11.153 1.00 92.50 88 ALA A CA 1
ATOM 679 C C . ALA A 1 88 ? 12.277 5.020 -12.342 1.00 92.50 88 ALA A C 1
ATOM 681 O O . ALA A 1 88 ? 12.721 3.872 -12.340 1.00 92.50 88 ALA A O 1
ATOM 682 N N . ALA A 1 89 ? 11.603 5.516 -13.384 1.00 92.50 89 ALA A N 1
ATOM 683 C CA . ALA A 1 89 ? 11.342 4.756 -14.603 1.00 92.50 89 ALA A CA 1
ATOM 684 C C . ALA A 1 89 ? 12.632 4.401 -15.351 1.00 92.50 89 ALA A C 1
ATOM 686 O O . ALA A 1 89 ? 12.749 3.286 -15.866 1.00 92.50 89 ALA A O 1
ATOM 687 N N . GLN A 1 90 ? 13.613 5.307 -15.372 1.00 92.88 90 GLN A N 1
ATOM 688 C CA . GLN A 1 90 ? 14.928 5.043 -15.944 1.00 92.88 90 GLN A CA 1
ATOM 689 C C . GLN A 1 90 ? 15.654 3.929 -15.178 1.00 92.88 90 GLN A C 1
ATOM 691 O O . GLN A 1 90 ? 16.071 2.952 -15.797 1.00 92.88 90 GLN A O 1
ATOM 696 N N . ILE A 1 91 ? 15.719 4.003 -13.842 1.00 93.81 91 ILE A N 1
ATOM 697 C CA . ILE A 1 91 ? 16.322 2.946 -13.010 1.00 93.81 91 ILE A CA 1
ATOM 698 C C . ILE A 1 91 ? 15.629 1.598 -13.254 1.00 93.81 91 ILE A C 1
ATOM 700 O O . ILE A 1 91 ? 16.299 0.570 -13.377 1.00 93.81 91 ILE A O 1
ATOM 704 N N . MET A 1 92 ? 14.294 1.586 -13.371 1.00 91.44 92 MET A N 1
ATOM 705 C CA . MET A 1 92 ? 13.571 0.353 -13.686 1.00 91.44 92 MET A CA 1
ATOM 706 C C . MET A 1 92 ? 13.947 -0.204 -15.062 1.00 91.44 92 MET A C 1
ATOM 708 O O . MET A 1 92 ? 14.164 -1.405 -15.197 1.00 91.44 92 MET A O 1
ATOM 712 N N . ALA A 1 93 ? 14.043 0.652 -16.080 1.00 91.06 93 ALA A N 1
ATOM 713 C CA . ALA A 1 93 ? 14.430 0.248 -17.429 1.00 91.06 93 ALA A CA 1
ATOM 714 C C . ALA A 1 93 ? 15.888 -0.238 -17.515 1.00 91.06 93 ALA A C 1
ATOM 716 O O . ALA A 1 93 ? 16.193 -1.119 -18.321 1.00 91.06 93 ALA A O 1
ATOM 717 N N . GLU A 1 94 ? 16.785 0.304 -16.694 1.00 91.12 94 GLU A N 1
ATOM 718 C CA . GLU A 1 94 ? 18.183 -0.125 -16.618 1.00 91.12 94 GLU A CA 1
ATOM 719 C C . GLU A 1 94 ? 18.319 -1.507 -15.974 1.00 91.12 94 GLU A C 1
ATOM 721 O O . GLU A 1 94 ? 19.005 -2.366 -16.529 1.00 91.12 94 GLU A O 1
ATOM 726 N N . ARG A 1 95 ? 17.635 -1.738 -14.844 1.00 91.19 95 ARG A N 1
ATOM 727 C CA . ARG A 1 95 ? 17.729 -2.995 -14.084 1.00 91.19 95 ARG A CA 1
ATOM 728 C C . ARG A 1 95 ? 16.901 -4.130 -14.677 1.00 91.19 95 ARG A C 1
ATOM 730 O O . ARG A 1 95 ? 17.409 -5.235 -14.798 1.00 91.19 95 ARG A O 1
ATOM 737 N N . TRP A 1 96 ? 15.663 -3.847 -15.082 1.00 92.06 96 TRP A N 1
ATOM 738 C CA . TRP A 1 96 ? 14.689 -4.855 -15.522 1.00 92.06 96 TRP A CA 1
ATOM 739 C C . TRP A 1 96 ? 14.220 -4.653 -16.965 1.00 92.06 96 TRP A C 1
ATOM 741 O O . TRP A 1 96 ? 13.255 -5.273 -17.403 1.00 92.06 96 TRP A O 1
ATOM 751 N N . GLY A 1 97 ? 14.854 -3.777 -17.748 1.00 82.56 97 GLY A N 1
ATOM 752 C CA . GLY A 1 97 ? 14.493 -3.605 -19.152 1.00 82.56 97 GLY A CA 1
ATOM 753 C C . GLY A 1 97 ? 14.706 -4.905 -19.919 1.00 82.56 97 GLY A C 1
ATOM 754 O O . GLY A 1 97 ? 15.854 -5.305 -20.089 1.00 82.56 97 GLY A O 1
ATOM 755 N N . ASN A 1 98 ? 13.611 -5.495 -20.414 1.00 82.94 98 ASN A N 1
ATOM 756 C CA . ASN A 1 98 ? 13.452 -6.822 -21.047 1.00 82.94 98 ASN A CA 1
ATOM 757 C C . ASN A 1 98 ? 12.775 -7.880 -20.162 1.00 82.94 98 ASN A C 1
ATOM 759 O O . ASN A 1 98 ? 12.472 -8.965 -20.657 1.00 82.94 98 ASN A O 1
ATOM 763 N N . GLU A 1 99 ? 12.479 -7.565 -18.906 1.00 86.56 99 GLU A N 1
ATOM 764 C CA . GLU A 1 99 ? 11.706 -8.427 -18.021 1.00 86.56 99 GLU A CA 1
ATOM 765 C C . GLU A 1 99 ? 10.236 -8.018 -17.968 1.00 86.56 99 GLU A C 1
ATOM 767 O O . GLU A 1 99 ? 9.835 -6.888 -18.263 1.00 86.56 99 GLU A O 1
ATOM 772 N N . THR A 1 100 ? 9.409 -8.983 -17.588 1.00 87.62 100 THR A N 1
ATOM 773 C CA . THR A 1 100 ? 7.992 -8.773 -17.331 1.00 87.62 100 THR A CA 1
ATOM 774 C C . THR A 1 100 ? 7.757 -8.985 -15.844 1.00 87.62 100 THR A C 1
ATOM 776 O O . THR A 1 100 ? 7.772 -10.117 -15.369 1.00 87.62 100 THR A O 1
ATOM 779 N N . LEU A 1 101 ? 7.592 -7.884 -15.110 1.00 88.94 101 LEU A N 1
ATOM 780 C CA . LEU A 1 101 ? 7.473 -7.898 -13.656 1.00 88.94 101 LEU A CA 1
ATOM 781 C C . LEU A 1 101 ? 6.007 -7.997 -13.251 1.00 88.94 101 LEU A C 1
ATOM 783 O O . LEU A 1 101 ? 5.179 -7.206 -13.700 1.00 88.94 101 LEU A O 1
ATOM 787 N N . TYR A 1 102 ? 5.679 -8.932 -12.366 1.00 89.38 102 TYR A N 1
ATOM 788 C CA . TYR A 1 102 ? 4.403 -8.887 -11.665 1.00 89.38 102 TYR A CA 1
ATOM 789 C C . TYR A 1 102 ? 4.488 -7.863 -10.530 1.00 89.38 102 TYR A C 1
ATOM 791 O O . TYR A 1 102 ? 5.312 -7.993 -9.635 1.00 89.38 102 TYR A O 1
ATOM 799 N N . ILE A 1 103 ? 3.646 -6.833 -10.546 1.00 89.44 103 ILE A N 1
ATOM 800 C CA . ILE A 1 103 ? 3.626 -5.827 -9.483 1.00 89.44 103 ILE A CA 1
ATOM 801 C C . ILE A 1 103 ? 2.634 -6.291 -8.421 1.00 89.44 103 ILE A C 1
ATOM 803 O O . ILE A 1 103 ? 1.421 -6.219 -8.610 1.00 89.44 103 ILE A O 1
ATOM 807 N N . ALA A 1 104 ? 3.132 -6.787 -7.289 1.00 85.50 104 ALA A N 1
ATOM 808 C CA . ALA A 1 104 ? 2.269 -7.223 -6.199 1.00 85.50 104 ALA A CA 1
ATOM 809 C C . ALA A 1 104 ? 1.441 -6.051 -5.640 1.00 85.50 104 ALA A C 1
ATOM 811 O O . ALA A 1 104 ? 1.952 -4.963 -5.391 1.00 85.50 104 ALA A O 1
ATOM 812 N N . LYS A 1 105 ? 0.148 -6.294 -5.398 1.00 80.81 105 LYS A N 1
ATOM 813 C CA . LYS A 1 105 ? -0.801 -5.276 -4.913 1.00 80.81 105 LYS A CA 1
ATOM 814 C C . LYS A 1 105 ? -0.589 -4.876 -3.444 1.00 80.81 105 LYS A C 1
ATOM 816 O O . LYS A 1 105 ? -1.124 -3.877 -2.985 1.00 80.81 105 LYS A O 1
ATOM 821 N N . CYS A 1 106 ? 0.167 -5.675 -2.690 1.00 81.19 106 CYS A N 1
ATOM 822 C CA . CYS A 1 106 ? 0.464 -5.463 -1.267 1.00 81.19 106 CYS A CA 1
ATOM 823 C C . CYS A 1 106 ? -0.778 -5.265 -0.367 1.00 81.19 106 CYS A C 1
ATOM 825 O O . CYS A 1 106 ? -0.659 -4.738 0.736 1.00 81.19 106 CYS A O 1
ATOM 827 N N . ASP A 1 107 ? -1.956 -5.749 -0.783 1.00 77.44 107 ASP A N 1
ATOM 828 C CA . ASP A 1 107 ? -3.219 -5.587 -0.046 1.00 77.44 107 ASP A CA 1
ATOM 829 C C . ASP A 1 107 ? -3.153 -6.153 1.380 1.00 77.44 107 ASP A C 1
ATOM 831 O O . ASP A 1 107 ? -3.743 -5.595 2.300 1.00 77.44 107 ASP A O 1
ATOM 835 N N . ALA A 1 108 ? -2.489 -7.293 1.593 1.00 78.19 108 ALA A N 1
ATOM 836 C CA . ALA A 1 108 ? -2.362 -7.887 2.926 1.00 78.19 108 ALA A CA 1
ATOM 837 C C . ALA A 1 108 ? -1.441 -7.058 3.851 1.00 78.19 108 ALA A C 1
ATOM 839 O O . ALA A 1 108 ? -1.927 -6.630 4.900 1.00 78.19 108 ALA A O 1
ATOM 840 N N . PRO A 1 109 ? -0.193 -6.721 3.464 1.00 77.06 109 PRO A N 1
ATOM 841 C CA . PRO A 1 109 ? 0.664 -5.824 4.248 1.00 77.06 109 PRO A CA 1
ATOM 842 C C . PRO A 1 109 ? 0.050 -4.442 4.518 1.00 77.06 109 PRO A C 1
ATOM 844 O O . PRO A 1 109 ? 0.135 -3.929 5.632 1.00 77.06 109 PRO A O 1
ATOM 847 N N . LEU A 1 110 ? -0.621 -3.845 3.528 1.00 77.00 110 LEU A N 1
ATOM 848 C CA . LEU A 1 110 ? -1.281 -2.547 3.690 1.00 77.00 110 LEU A CA 1
ATOM 849 C C . LEU A 1 110 ? -2.491 -2.634 4.628 1.00 77.00 110 LEU A C 1
ATOM 851 O O . LEU A 1 110 ? -2.671 -1.769 5.483 1.00 77.00 110 LEU A O 1
ATOM 855 N N . ARG A 1 111 ? -3.305 -3.695 4.531 1.00 83.56 111 ARG A N 1
ATOM 856 C CA . ARG A 1 111 ? -4.374 -3.943 5.514 1.00 83.56 111 ARG A CA 1
ATOM 857 C C . ARG A 1 111 ? -3.801 -4.092 6.919 1.00 83.56 111 ARG A C 1
ATOM 859 O O . ARG A 1 111 ? -4.341 -3.496 7.845 1.00 83.56 111 ARG A O 1
ATOM 866 N N . ARG A 1 112 ? -2.680 -4.802 7.065 1.00 82.50 112 ARG A N 1
ATOM 867 C CA . ARG A 1 112 ? -2.015 -4.975 8.357 1.00 82.50 112 ARG A CA 1
ATOM 868 C C . ARG A 1 112 ? -1.576 -3.644 8.971 1.00 82.50 112 ARG A C 1
ATOM 870 O O . ARG A 1 112 ? -1.788 -3.446 10.164 1.00 82.50 112 ARG A O 1
ATOM 877 N N . LEU A 1 113 ? -1.034 -2.717 8.178 1.00 81.19 113 LEU A N 1
ATOM 878 C CA . LEU A 1 113 ? -0.699 -1.370 8.663 1.00 81.19 113 LEU A CA 1
ATOM 879 C C . LEU A 1 113 ? -1.892 -0.607 9.188 1.00 81.19 113 LEU A C 1
ATOM 881 O O . LEU A 1 113 ? -1.826 -0.027 10.268 1.00 81.19 113 LEU A O 1
ATOM 885 N N . ARG A 1 114 ? -2.971 -0.595 8.406 1.00 86.50 114 ARG A N 1
ATOM 886 C CA . ARG A 1 114 ? -4.204 0.070 8.808 1.00 86.50 114 ARG A CA 1
ATOM 887 C C . ARG A 1 114 ? -4.669 -0.478 10.152 1.00 86.50 114 ARG A C 1
ATOM 889 O O . ARG A 1 114 ? -5.038 0.293 11.029 1.00 86.50 114 ARG A O 1
ATOM 896 N N . ASP A 1 115 ? -4.631 -1.795 10.306 1.00 89.81 115 ASP A N 1
ATOM 897 C CA . ASP A 1 115 ? -5.094 -2.465 11.513 1.00 89.81 115 ASP A CA 1
ATOM 898 C C . ASP A 1 115 ? -4.195 -2.124 12.718 1.00 89.81 115 ASP A C 1
ATOM 900 O O . ASP A 1 115 ? -4.709 -1.766 13.775 1.00 89.81 115 ASP A O 1
ATOM 904 N N . LEU A 1 116 ? -2.868 -2.112 12.544 1.00 87.00 116 LEU A N 1
ATOM 905 C CA . LEU A 1 116 ? -1.913 -1.660 13.569 1.00 87.00 116 LEU A CA 1
ATOM 906 C C . LEU A 1 116 ? -2.148 -0.202 13.989 1.00 87.00 116 LEU A C 1
ATOM 908 O O . LEU A 1 116 ? -2.136 0.117 15.178 1.00 87.00 116 LEU A O 1
ATOM 912 N N . GLU A 1 117 ? -2.393 0.688 13.030 1.00 86.75 117 GLU A N 1
ATOM 913 C CA . GLU A 1 117 ? -2.657 2.098 13.316 1.00 86.75 117 GLU A CA 1
ATOM 914 C C . GLU A 1 117 ? -4.012 2.298 14.015 1.00 86.75 117 GLU A C 1
ATOM 916 O O . GLU A 1 117 ? -4.116 3.127 14.920 1.00 86.75 117 GLU A O 1
ATOM 921 N N . ILE A 1 118 ? -5.036 1.516 13.656 1.00 91.06 118 ILE A N 1
ATOM 922 C CA . ILE A 1 118 ? -6.328 1.489 14.360 1.00 91.06 118 ILE A CA 1
ATOM 923 C C . ILE A 1 118 ? -6.129 1.097 15.827 1.00 91.06 118 ILE A C 1
ATOM 925 O O . ILE A 1 118 ? -6.658 1.780 16.702 1.00 91.06 118 ILE A O 1
ATOM 929 N N . HIS A 1 119 ? -5.342 0.051 16.107 1.00 92.25 119 HIS A N 1
ATOM 930 C CA . HIS A 1 119 ? -4.994 -0.340 17.479 1.00 92.25 119 HIS A CA 1
ATOM 931 C C . HIS A 1 119 ? -4.277 0.794 18.218 1.00 92.25 119 HIS A C 1
ATOM 933 O O . HIS A 1 119 ? -4.717 1.201 19.292 1.00 92.25 119 HIS A O 1
ATOM 939 N N . ARG A 1 120 ? -3.234 1.375 17.614 1.00 90.75 120 ARG A N 1
ATOM 940 C CA . ARG A 1 120 ? -2.452 2.465 18.218 1.00 90.75 120 ARG A CA 1
ATOM 941 C C . ARG A 1 120 ? -3.313 3.686 18.557 1.00 90.75 120 ARG A C 1
ATOM 943 O O . ARG A 1 120 ? -3.189 4.243 19.648 1.00 90.75 120 ARG A O 1
ATOM 950 N N . GLN A 1 121 ? -4.172 4.123 17.632 1.00 91.50 121 GLN A N 1
ATOM 951 C CA . GLN A 1 121 ? -5.077 5.255 17.859 1.00 91.50 121 GLN A CA 1
ATOM 952 C C . GLN A 1 121 ? -6.125 4.933 18.925 1.00 91.50 121 GLN A C 1
ATOM 954 O O . GLN A 1 121 ? -6.425 5.786 19.760 1.00 91.50 121 GLN A O 1
ATOM 959 N N . PHE A 1 122 ? -6.648 3.705 18.923 1.00 93.94 122 PHE A N 1
ATOM 960 C CA . PHE A 1 122 ? -7.624 3.269 19.910 1.00 93.94 122 PHE A CA 1
ATOM 961 C C . PHE A 1 122 ? -7.045 3.275 21.328 1.00 93.94 122 PHE A C 1
ATOM 963 O O . PHE A 1 122 ? -7.617 3.897 22.223 1.00 93.94 122 PHE A O 1
ATOM 970 N N . GLU A 1 123 ? -5.888 2.640 21.527 1.00 93.25 123 GLU A N 1
ATOM 971 C CA . GLU A 1 123 ? -5.214 2.595 22.826 1.00 93.25 123 GLU A CA 1
ATOM 972 C C . GLU A 1 123 ? -4.886 3.992 23.353 1.00 93.25 123 GLU A C 1
ATOM 974 O O . GLU A 1 123 ? -5.089 4.275 24.536 1.00 93.25 123 GLU A O 1
ATOM 979 N N . GLN A 1 124 ? -4.405 4.877 22.475 1.00 92.06 124 GLN A N 1
ATOM 980 C CA . GLN A 1 124 ? -4.074 6.246 22.847 1.00 92.06 124 GLN A CA 1
ATOM 981 C C . GLN A 1 124 ? -5.317 7.022 23.307 1.00 92.06 124 GLN A C 1
ATOM 983 O O . GLN A 1 124 ? -5.299 7.609 24.386 1.00 92.06 124 GLN A O 1
ATOM 988 N N . ALA A 1 125 ? -6.411 6.980 22.545 1.00 91.75 125 ALA A N 1
ATOM 989 C CA . ALA A 1 125 ? -7.625 7.725 22.877 1.00 91.75 125 ALA A CA 1
ATOM 990 C C . ALA A 1 125 ? -8.315 7.195 24.149 1.00 91.75 125 ALA A C 1
ATOM 992 O O . ALA A 1 125 ? -8.811 7.971 24.967 1.00 91.75 125 ALA A O 1
ATOM 993 N N . VAL A 1 126 ? -8.304 5.875 24.367 1.00 93.06 126 VAL A N 1
ATOM 994 C CA . VAL A 1 126 ? -8.818 5.280 25.612 1.00 93.06 126 VAL A CA 1
ATOM 995 C C . VAL A 1 126 ? -7.959 5.690 26.812 1.00 93.06 126 VAL A C 1
ATOM 997 O O . VAL A 1 126 ? -8.504 6.017 27.867 1.00 93.06 126 VAL A O 1
ATOM 1000 N N . ARG A 1 127 ? -6.627 5.741 26.660 1.00 93.44 127 ARG A N 1
ATOM 1001 C CA . ARG A 1 127 ? -5.706 6.232 27.702 1.00 93.44 127 ARG A CA 1
ATOM 1002 C C . ARG A 1 127 ? -5.952 7.703 28.052 1.00 93.44 127 ARG A C 1
ATOM 1004 O O . ARG A 1 127 ? -5.795 8.086 29.206 1.00 93.44 127 ARG A O 1
ATOM 1011 N N . GLU A 1 128 ? -6.372 8.503 27.079 1.00 93.75 128 GLU A N 1
ATOM 1012 C CA . GLU A 1 128 ? -6.770 9.906 27.258 1.00 93.75 128 GLU A CA 1
ATOM 1013 C C . GLU A 1 128 ? -8.170 10.071 27.885 1.00 93.75 128 GLU A C 1
ATOM 1015 O O . GLU A 1 128 ? -8.604 11.191 28.153 1.00 93.75 128 GLU A O 1
ATOM 1020 N N . GLY A 1 129 ? -8.872 8.969 28.175 1.00 94.12 129 GLY A N 1
ATOM 1021 C CA . GLY A 1 129 ? -10.168 8.967 28.856 1.00 94.12 129 GLY A CA 1
ATOM 1022 C C . GLY A 1 129 ? -11.376 9.061 27.922 1.00 94.12 129 GLY A C 1
ATOM 1023 O O . GLY A 1 129 ? -12.501 9.242 28.395 1.00 94.12 129 GLY A O 1
ATOM 1024 N N . VAL A 1 130 ? -11.181 8.929 26.607 1.00 94.12 130 VAL A N 1
ATOM 1025 C CA . VAL A 1 130 ? -12.283 8.889 25.640 1.00 94.12 130 VAL A CA 1
ATOM 1026 C C . VAL A 1 130 ? -12.984 7.531 25.715 1.00 94.12 130 VAL A C 1
ATOM 1028 O O . VAL A 1 130 ? -12.351 6.480 25.826 1.00 94.12 130 VAL A O 1
ATOM 1031 N N . SER A 1 131 ? -14.319 7.531 25.651 1.00 95.38 131 SER A N 1
ATOM 1032 C CA . SER A 1 131 ? -15.083 6.282 25.704 1.00 95.38 131 SER A CA 1
ATOM 1033 C C . SER A 1 131 ? -14.797 5.405 24.480 1.00 95.38 131 SER A C 1
ATOM 1035 O O . SER A 1 131 ? -14.791 5.895 23.350 1.00 95.38 131 SER A O 1
ATOM 1037 N N . ALA A 1 132 ? -14.634 4.096 24.685 1.00 93.50 132 ALA A N 1
ATOM 1038 C CA . ALA A 1 132 ? -14.312 3.157 23.609 1.00 93.50 132 ALA A CA 1
ATOM 1039 C C . ALA A 1 132 ? -15.309 3.221 22.434 1.00 93.50 132 ALA A C 1
ATOM 1041 O O . ALA A 1 132 ? -14.907 3.164 21.276 1.00 93.50 132 ALA A O 1
ATOM 1042 N N . ASN A 1 133 ? -16.603 3.410 22.717 1.00 95.69 133 ASN A N 1
ATOM 1043 C CA . ASN A 1 133 ? -17.632 3.549 21.681 1.00 95.69 133 ASN A CA 1
ATOM 1044 C C . ASN A 1 133 ? -17.448 4.820 20.837 1.00 95.69 133 ASN A C 1
ATOM 1046 O O . ASN A 1 133 ? -17.627 4.777 19.620 1.00 95.69 133 ASN A O 1
ATOM 1050 N N . THR A 1 134 ? -17.067 5.937 21.468 1.00 94.88 134 THR A N 1
ATOM 1051 C CA . THR A 1 134 ? -16.769 7.196 20.768 1.00 94.88 134 THR A CA 1
ATOM 1052 C C . THR A 1 134 ? -15.580 7.016 19.831 1.00 94.88 134 THR A C 1
ATOM 1054 O O . THR A 1 134 ? -15.681 7.347 18.651 1.00 94.88 134 THR A O 1
ATOM 1057 N N . VAL A 1 135 ? -14.499 6.412 20.331 1.00 95.69 135 VAL A N 1
ATOM 1058 C CA . VAL A 1 135 ? -13.281 6.163 19.551 1.00 95.69 135 VAL A CA 1
ATOM 1059 C C . VAL A 1 135 ? -13.566 5.241 18.365 1.00 95.69 135 VAL A C 1
ATOM 1061 O O . VAL A 1 135 ? -13.168 5.539 17.242 1.00 95.69 135 VAL A O 1
ATOM 1064 N N . VAL A 1 136 ? -14.319 4.153 18.567 1.00 96.19 136 VAL A N 1
ATOM 1065 C CA . VAL A 1 136 ? -14.701 3.248 17.470 1.00 96.19 136 VAL A CA 1
ATOM 1066 C C . VAL A 1 136 ? -15.529 3.961 16.406 1.00 96.19 136 VAL A C 1
ATOM 1068 O O . VAL A 1 136 ? -15.241 3.803 15.220 1.00 96.19 136 VAL A O 1
ATOM 1071 N N . SER A 1 137 ? -16.503 4.781 16.806 1.00 95.56 137 SER A N 1
ATOM 1072 C CA . SER A 1 137 ? -17.321 5.550 15.860 1.00 95.56 137 SER A CA 1
ATOM 1073 C C . SER A 1 137 ? -16.471 6.521 15.028 1.00 95.56 137 SER A C 1
ATOM 1075 O O . SER A 1 137 ? -16.735 6.739 13.844 1.00 95.56 137 SER A O 1
ATOM 1077 N N . GLU A 1 138 ? -15.452 7.134 15.634 1.00 94.06 138 GLU A N 1
ATOM 1078 C CA . GLU A 1 138 ? -14.514 8.030 14.951 1.00 94.06 138 GLU A CA 1
ATOM 1079 C C . GLU A 1 138 ? -13.604 7.277 13.979 1.00 94.06 138 GLU A C 1
ATOM 1081 O O . GLU A 1 138 ? -13.511 7.665 12.811 1.00 94.06 138 GLU A O 1
ATOM 1086 N N . LEU A 1 139 ? -13.009 6.167 14.419 1.00 93.38 139 LEU A N 1
ATOM 1087 C CA . LEU A 1 139 ? -12.160 5.308 13.593 1.00 93.38 139 LEU A CA 1
ATOM 1088 C C . LEU A 1 139 ? -12.931 4.713 12.407 1.00 93.38 139 LEU A C 1
ATOM 1090 O O . LEU A 1 139 ? -12.422 4.693 11.286 1.00 93.38 139 LEU A O 1
ATOM 1094 N N . ALA A 1 140 ? -14.179 4.292 12.620 1.00 94.00 140 ALA A N 1
ATOM 1095 C CA . ALA A 1 140 ? -15.059 3.790 11.569 1.00 94.00 140 ALA A CA 1
ATOM 1096 C C . ALA A 1 140 ? -15.225 4.822 10.439 1.00 94.00 140 ALA A C 1
ATOM 1098 O O . ALA A 1 140 ? -14.995 4.514 9.267 1.00 94.00 140 ALA A O 1
ATOM 1099 N N . ARG A 1 141 ? -15.519 6.084 10.782 1.00 92.81 141 ARG A N 1
ATOM 1100 C CA . ARG A 1 141 ? -15.626 7.173 9.793 1.00 92.81 141 ARG A CA 1
ATOM 1101 C C . ARG A 1 141 ? -14.284 7.499 9.136 1.00 92.81 141 ARG A C 1
ATOM 1103 O O . ARG A 1 141 ? -14.237 7.669 7.920 1.00 92.81 141 ARG A O 1
ATOM 1110 N N . ALA A 1 142 ? -13.210 7.565 9.923 1.00 87.94 142 ALA A N 1
ATOM 1111 C CA . ALA A 1 142 ? -11.861 7.889 9.460 1.00 87.94 142 ALA A CA 1
ATOM 1112 C C . ALA A 1 142 ? -11.347 6.900 8.402 1.00 87.94 142 ALA A C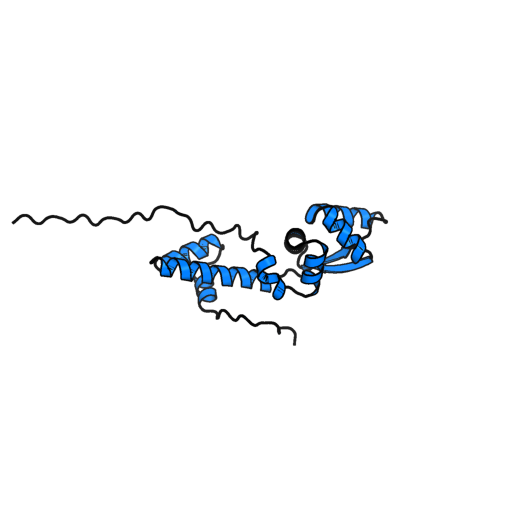 1
ATOM 1114 O O . ALA A 1 142 ? -10.830 7.311 7.363 1.00 87.94 142 ALA A O 1
ATOM 1115 N N . TYR A 1 143 ? -11.541 5.602 8.644 1.00 88.31 143 TYR A N 1
ATOM 1116 C CA . TYR A 1 143 ? -11.053 4.522 7.785 1.00 88.31 143 TYR A CA 1
ATOM 1117 C C . TYR A 1 143 ? -12.103 3.983 6.805 1.00 88.31 143 TYR A C 1
ATOM 1119 O O . TYR A 1 143 ? -11.821 3.028 6.082 1.00 88.31 143 TYR A O 1
ATOM 1127 N N . LYS A 1 144 ? -13.301 4.587 6.753 1.00 91.56 144 LYS A N 1
ATOM 1128 C CA . LYS A 1 144 ? -14.444 4.124 5.943 1.00 91.56 144 LYS A CA 1
ATOM 1129 C C . LYS A 1 144 ? -14.797 2.652 6.213 1.00 91.56 144 LYS A C 1
ATOM 1131 O O . LYS A 1 144 ? -15.054 1.876 5.295 1.00 91.56 144 LYS A O 1
ATOM 1136 N N . LEU A 1 145 ? -14.795 2.272 7.487 1.00 93.31 145 LEU A N 1
ATOM 1137 C CA . LEU A 1 145 ? -15.169 0.948 7.979 1.00 93.31 145 LEU A CA 1
ATOM 1138 C C . LEU A 1 145 ? -16.493 1.035 8.742 1.00 93.31 145 LEU A C 1
ATOM 1140 O O . LEU A 1 145 ? -16.872 2.092 9.232 1.00 93.31 145 LEU A O 1
ATOM 1144 N N . SER A 1 146 ? -17.191 -0.089 8.886 1.00 95.56 146 SER A N 1
ATOM 1145 C CA . SER A 1 146 ? -18.282 -0.174 9.868 1.00 95.56 146 SER A CA 1
ATOM 1146 C C . SER A 1 146 ? -17.716 -0.337 11.279 1.00 95.56 146 SER A C 1
ATOM 1148 O O . SER A 1 146 ? -16.686 -0.995 11.441 1.00 95.56 146 SER A O 1
ATOM 1150 N N . ASP A 1 147 ? -18.447 0.105 12.297 1.00 94.88 147 ASP A N 1
ATOM 1151 C CA . ASP A 1 147 ? -18.135 -0.128 13.712 1.00 94.88 147 ASP A CA 1
ATOM 1152 C C . ASP A 1 147 ? -17.847 -1.607 14.003 1.00 94.88 147 ASP A C 1
ATOM 1154 O O . ASP A 1 147 ? -16.876 -1.944 14.679 1.00 94.88 147 ASP A O 1
ATOM 1158 N N . ARG A 1 148 ? -18.640 -2.519 13.417 1.00 96.38 148 ARG A N 1
ATOM 1159 C CA . ARG A 1 148 ? -18.431 -3.972 13.527 1.00 96.38 148 ARG A CA 1
ATOM 1160 C C . ARG A 1 148 ? -17.031 -4.381 13.067 1.00 96.38 148 ARG A C 1
ATOM 1162 O O . ARG A 1 148 ? -16.394 -5.190 13.730 1.00 96.38 148 ARG A O 1
ATOM 1169 N N . TRP A 1 149 ? -16.570 -3.844 11.941 1.00 96.00 149 TRP A N 1
ATOM 1170 C CA . TRP A 1 149 ? -15.253 -4.152 11.379 1.00 96.00 149 TRP A CA 1
ATOM 1171 C C . TRP A 1 149 ? -14.120 -3.598 12.238 1.00 96.00 149 TRP A C 1
ATOM 1173 O O . TRP A 1 149 ? -13.142 -4.304 12.456 1.00 96.00 149 TRP A O 1
ATOM 1183 N N . VAL A 1 150 ? -14.275 -2.392 12.788 1.00 95.56 150 VA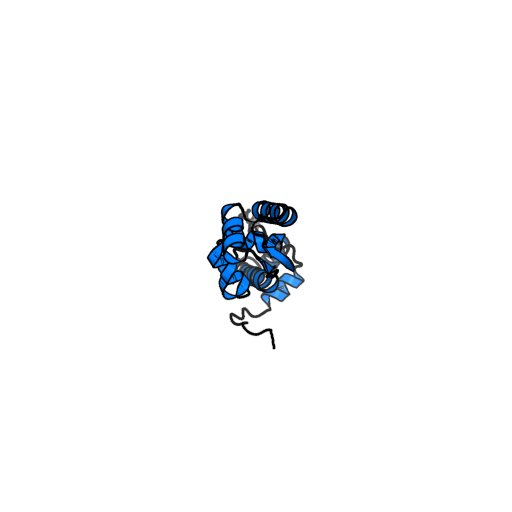L A N 1
ATOM 1184 C CA . VAL A 1 150 ? -13.304 -1.837 13.743 1.00 95.56 150 VAL A CA 1
ATOM 1185 C C . VAL A 1 150 ? -13.204 -2.732 14.978 1.00 95.56 150 VAL A C 1
ATOM 1187 O O . VAL A 1 150 ? -12.107 -3.104 15.376 1.00 95.56 150 VAL A O 1
ATOM 1190 N N . TRP A 1 151 ? -14.331 -3.186 15.533 1.00 96.12 151 TRP A N 1
ATOM 1191 C CA . TRP A 1 151 ? -14.312 -4.143 16.643 1.00 96.12 151 TRP A CA 1
ATOM 1192 C C . TRP A 1 151 ? -13.670 -5.485 16.290 1.00 96.12 151 TRP A C 1
ATOM 1194 O O . TRP A 1 151 ? -13.020 -6.080 17.144 1.00 96.12 151 TRP A O 1
ATOM 1204 N N . VAL A 1 152 ? -13.858 -5.986 15.066 1.00 95.88 152 VAL A N 1
ATOM 1205 C CA . VAL A 1 152 ? -13.178 -7.204 14.596 1.00 95.88 152 VAL A CA 1
ATOM 1206 C C . VAL A 1 152 ? -11.666 -6.991 14.586 1.00 95.88 152 VAL A C 1
ATOM 1208 O O . VAL A 1 152 ? -10.954 -7.821 15.139 1.00 95.88 152 VAL A O 1
ATOM 1211 N N . ILE A 1 153 ? -11.194 -5.869 14.038 1.00 93.75 153 ILE A N 1
ATOM 1212 C CA . ILE A 1 153 ? -9.769 -5.510 14.004 1.00 93.75 153 ILE A CA 1
ATOM 1213 C C . ILE A 1 153 ? -9.197 -5.424 15.423 1.00 93.75 153 ILE A C 1
ATOM 1215 O O . ILE A 1 153 ? -8.185 -6.053 15.710 1.00 93.75 153 ILE A O 1
ATOM 1219 N N . LEU A 1 154 ? -9.872 -4.716 16.335 1.00 94.00 154 LEU A N 1
ATOM 1220 C CA . LEU A 1 154 ? -9.425 -4.542 17.725 1.00 94.00 154 LEU A CA 1
ATOM 1221 C C . LEU A 1 154 ? -9.380 -5.853 18.528 1.00 94.00 154 LEU A C 1
ATOM 1223 O O . LEU A 1 154 ? -8.667 -5.943 19.521 1.00 94.00 154 LEU A O 1
ATOM 1227 N N . LYS A 1 155 ? -10.143 -6.871 18.116 1.00 93.31 155 LYS A N 1
ATOM 1228 C CA . LYS A 1 155 ? -10.138 -8.204 18.741 1.00 93.31 155 LYS A CA 1
ATOM 1229 C C . LYS A 1 155 ? -9.077 -9.136 18.166 1.00 93.31 155 LYS A C 1
ATOM 1231 O O . LYS A 1 155 ? -8.810 -10.171 18.773 1.00 93.31 155 LYS A O 1
ATOM 1236 N N . GLN A 1 156 ? -8.523 -8.825 16.997 1.00 87.94 156 GLN A N 1
ATOM 1237 C CA . GLN A 1 156 ? -7.454 -9.624 16.416 1.00 87.94 156 GLN A CA 1
ATOM 1238 C C . GLN A 1 156 ? -6.144 -9.352 17.160 1.00 87.94 156 GLN A C 1
ATOM 1240 O O . GLN A 1 156 ? -5.856 -8.196 17.483 1.00 87.94 156 GLN A O 1
ATOM 1245 N N . PRO A 1 157 ? -5.351 -10.399 17.444 1.00 77.19 157 PRO A N 1
ATOM 1246 C CA . PRO A 1 157 ? -4.053 -10.214 18.062 1.00 77.19 157 PRO A CA 1
ATOM 1247 C C . PRO A 1 157 ? -3.155 -9.378 17.148 1.00 77.19 157 PRO A C 1
ATOM 1249 O O . PRO A 1 157 ? -3.165 -9.517 15.925 1.00 77.19 157 PRO A O 1
ATOM 1252 N N . LEU A 1 158 ? -2.347 -8.515 17.757 1.00 68.44 158 LEU A N 1
ATOM 1253 C CA . LEU A 1 158 ? -1.227 -7.877 17.080 1.00 68.44 158 LEU A CA 1
ATOM 1254 C C . LEU A 1 158 ? -0.075 -8.888 16.977 1.00 68.44 158 LEU A C 1
ATOM 1256 O O . LEU A 1 158 ? 0.950 -8.759 17.633 1.00 68.44 158 LEU A O 1
ATOM 1260 N N . ASP A 1 159 ? -0.268 -9.963 16.221 1.00 60.72 159 ASP A N 1
ATOM 1261 C CA . ASP A 1 159 ? 0.799 -10.881 15.846 1.00 60.72 159 ASP A CA 1
ATOM 1262 C C . ASP A 1 159 ? 1.882 -10.173 15.010 1.00 60.72 159 ASP A C 1
ATOM 1264 O O . ASP A 1 159 ? 1.686 -9.760 13.865 1.00 60.72 159 ASP A O 1
ATOM 1268 N N . THR A 1 160 ? 3.065 -10.014 15.599 1.00 52.22 160 THR A N 1
ATOM 1269 C CA . THR A 1 160 ? 4.255 -9.441 14.944 1.00 52.22 160 THR A CA 1
ATOM 1270 C C . THR A 1 160 ? 4.912 -10.416 13.950 1.00 52.22 160 THR A C 1
ATOM 1272 O O . THR A 1 160 ? 5.909 -10.074 13.323 1.00 52.22 160 THR A O 1
ATOM 1275 N N . SER A 1 161 ? 4.361 -11.621 13.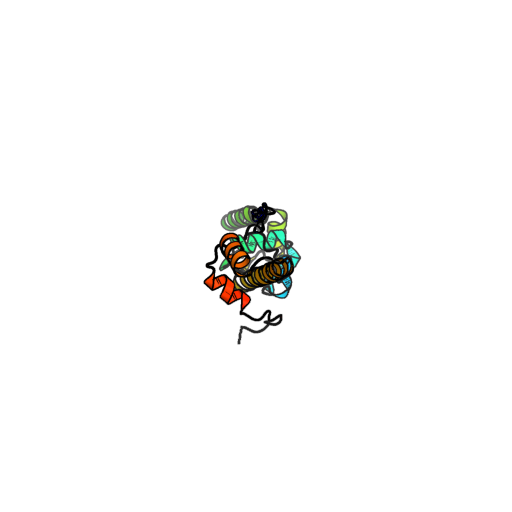769 1.00 49.34 161 SER A N 1
ATOM 1276 C CA . SER A 1 161 ? 4.995 -12.704 13.012 1.00 49.34 161 SER A CA 1
ATOM 1277 C C . SER A 1 161 ? 4.021 -13.325 12.015 1.00 49.34 161 SER A C 1
ATOM 1279 O O . SER A 1 161 ? 3.227 -14.190 12.371 1.00 49.34 161 SER A O 1
ATOM 1281 N N . THR A 1 162 ? 4.095 -12.928 10.746 1.00 44.53 162 THR A N 1
ATOM 1282 C CA . THR A 1 162 ? 3.580 -13.757 9.643 1.00 44.53 162 THR A CA 1
ATOM 1283 C C . THR A 1 162 ? 4.458 -13.553 8.412 1.00 44.53 162 THR A C 1
ATOM 1285 O O . THR A 1 162 ? 4.064 -12.940 7.423 1.00 44.53 162 THR A O 1
ATOM 1288 N N . GLY A 1 163 ? 5.694 -14.042 8.502 1.00 47.72 163 GLY A N 1
ATOM 1289 C CA . GLY A 1 163 ? 6.281 -14.760 7.377 1.00 47.72 163 GLY A CA 1
ATOM 1290 C C . GLY A 1 163 ? 5.799 -16.197 7.520 1.00 47.72 163 GLY A C 1
ATOM 1291 O O . GLY A 1 163 ? 6.102 -16.804 8.538 1.00 47.72 163 GLY A O 1
ATOM 1292 N N . ASP A 1 164 ? 4.926 -16.619 6.607 1.00 47.44 164 ASP A N 1
ATOM 1293 C CA . ASP A 1 164 ? 4.577 -18.004 6.236 1.00 47.44 164 ASP A CA 1
ATOM 1294 C C . ASP A 1 164 ? 3.092 -18.073 5.878 1.00 47.44 164 ASP A C 1
ATOM 1296 O O . ASP A 1 164 ? 2.228 -18.404 6.688 1.00 47.44 164 ASP A O 1
ATOM 1300 N N . LEU A 1 165 ? 2.778 -17.715 4.631 1.00 47.88 165 LEU A N 1
ATOM 1301 C CA . LEU A 1 165 ? 1.461 -17.992 4.049 1.00 47.88 165 LEU A CA 1
ATOM 1302 C C . LEU A 1 165 ? 1.542 -18.394 2.569 1.00 47.88 165 LEU A C 1
ATOM 1304 O O . LEU A 1 165 ? 0.648 -18.098 1.781 1.00 47.88 165 LEU A O 1
ATOM 1308 N N . PHE A 1 166 ? 2.624 -19.089 2.216 1.00 42.97 166 PHE A N 1
ATOM 1309 C CA . PHE A 1 166 ? 2.712 -19.919 1.018 1.00 42.97 166 PHE A CA 1
ATOM 1310 C C . PHE A 1 166 ? 3.351 -21.260 1.411 1.00 42.97 166 PHE A C 1
ATOM 1312 O O . PHE A 1 166 ? 4.557 -21.454 1.292 1.00 42.97 166 PHE A O 1
ATOM 1319 N N . SER A 1 167 ? 2.525 -22.161 1.940 1.00 36.44 167 SER A N 1
ATOM 1320 C CA . SER A 1 167 ? 2.710 -23.616 1.865 1.00 36.44 167 SER A CA 1
ATOM 1321 C C . SER A 1 167 ? 1.515 -24.201 1.132 1.00 36.44 167 SER A C 1
ATOM 1323 O O . SER A 1 167 ? 0.405 -23.651 1.323 1.00 36.44 167 SER A O 1
#

Organism: Ectopseudomonas mendocina (NCBI:txid300)

Foldseek 3Di:
DDDDDPDDDDPPPDDPDPQQPPLLPLQVVVLLVVDDPVLVVLCVQQNRVLSSLCLVPQAQHWQQLALLPDPVSVVSLVVSCVRRNDVSSNSCCVPQHRHTDHSHNCPVSSVLSLLVVLLVQQVVCVVVVDDSQVSLVSSCVSNVHDSVVSVVSNPDDNPPDDPDDDD

pLDDT: mean 78.17, std 20.03, range [31.41, 96.38]